Protein AF-A0A3D1R123-F1 (afdb_monomer_lite)

Structure (mmCIF, N/CA/C/O backbone):
data_AF-A0A3D1R123-F1
#
_entry.id   AF-A0A3D1R123-F1
#
loop_
_atom_site.group_PDB
_atom_site.id
_atom_site.type_symbol
_atom_site.label_atom_id
_atom_site.label_alt_id
_atom_site.label_comp_id
_atom_site.label_asym_id
_atom_site.label_entity_id
_atom_site.label_seq_id
_atom_site.pdbx_PDB_ins_code
_atom_site.Cartn_x
_atom_site.Cartn_y
_atom_site.Cartn_z
_atom_site.occupancy
_atom_site.B_iso_or_equiv
_atom_site.auth_seq_id
_atom_site.auth_comp_id
_atom_site.auth_asym_id
_atom_site.auth_atom_id
_atom_site.pdbx_PDB_model_num
ATOM 1 N N . PRO A 1 1 ? 84.350 12.385 15.566 1.00 42.66 1 PRO A N 1
ATOM 2 C CA . PRO A 1 1 ? 83.170 12.761 14.756 1.00 42.66 1 PRO A CA 1
ATOM 3 C C . PRO A 1 1 ? 82.469 11.516 14.187 1.00 42.66 1 PRO A C 1
ATOM 5 O O . PRO A 1 1 ? 82.792 11.065 13.096 1.00 42.66 1 PRO A O 1
ATOM 8 N N . ARG A 1 2 ? 81.557 10.936 14.969 1.00 38.34 2 ARG A N 1
ATOM 9 C CA . ARG A 1 2 ? 80.500 10.021 14.517 1.00 38.34 2 ARG A CA 1
ATOM 10 C C . ARG A 1 2 ? 79.409 10.115 15.578 1.00 38.34 2 ARG A C 1
ATOM 12 O O . ARG A 1 2 ? 79.579 9.637 16.691 1.00 38.34 2 ARG A O 1
ATOM 19 N N . SER A 1 3 ? 78.416 10.921 15.241 1.00 44.44 3 SER A N 1
ATOM 20 C CA . SER A 1 3 ? 77.273 11.335 16.041 1.00 44.44 3 SER A CA 1
ATOM 21 C C . SER A 1 3 ? 76.342 10.162 16.327 1.00 44.44 3 SER A C 1
ATOM 23 O O . SER A 1 3 ? 75.963 9.422 15.421 1.00 44.44 3 SER A O 1
ATOM 25 N N . GLU A 1 4 ? 75.987 10.035 17.598 1.00 42.31 4 GLU A N 1
ATOM 26 C CA . GLU A 1 4 ? 74.876 9.241 18.102 1.00 42.31 4 GLU A CA 1
ATOM 27 C C . GLU A 1 4 ? 73.530 9.939 17.829 1.00 42.31 4 GLU A C 1
ATOM 29 O O . GLU A 1 4 ? 73.465 11.163 17.893 1.00 42.31 4 GLU A O 1
ATOM 34 N N . ARG A 1 5 ? 72.487 9.111 17.644 1.00 38.53 5 ARG A N 1
ATOM 35 C CA . ARG A 1 5 ? 71.044 9.342 17.886 1.00 38.53 5 ARG A CA 1
ATOM 36 C C . ARG A 1 5 ? 70.324 10.398 17.031 1.00 38.53 5 ARG A C 1
ATOM 38 O O . ARG A 1 5 ? 70.643 11.575 17.052 1.00 38.53 5 ARG A O 1
ATOM 45 N N . GLU A 1 6 ? 69.275 9.962 16.337 1.00 42.34 6 GLU A N 1
ATOM 46 C CA . GLU A 1 6 ? 67.871 10.050 16.791 1.00 42.34 6 GLU A CA 1
ATOM 47 C C . GLU A 1 6 ? 66.974 9.568 15.633 1.00 42.34 6 GLU A C 1
ATOM 49 O O . GLU A 1 6 ? 66.808 10.257 14.627 1.00 42.34 6 GLU A O 1
ATOM 54 N N . GLU A 1 7 ? 66.427 8.352 15.745 1.00 41.03 7 GLU A N 1
ATOM 55 C CA . GLU A 1 7 ? 65.318 7.902 14.895 1.00 41.03 7 GLU A CA 1
ATOM 56 C C . GLU A 1 7 ? 64.070 8.698 15.293 1.00 41.03 7 GLU A C 1
ATOM 58 O O . GLU A 1 7 ? 63.521 8.526 16.380 1.00 41.03 7 GLU A O 1
ATOM 63 N N . GLN A 1 8 ? 63.657 9.618 14.424 1.00 40.44 8 GLN A N 1
ATOM 64 C CA . GLN A 1 8 ? 62.429 10.391 14.576 1.00 40.44 8 GLN A CA 1
ATOM 65 C C . GLN A 1 8 ? 61.239 9.533 14.128 1.00 40.44 8 GLN A C 1
ATOM 67 O O . GLN A 1 8 ? 61.074 9.259 12.938 1.00 40.44 8 GLN A O 1
ATOM 72 N N . GLU A 1 9 ? 60.402 9.110 15.077 1.00 45.59 9 GLU A N 1
ATOM 73 C CA . GLU A 1 9 ? 59.079 8.553 14.782 1.00 45.59 9 GLU A CA 1
ATOM 74 C C . GLU A 1 9 ? 58.175 9.632 14.151 1.00 45.59 9 GLU A C 1
ATOM 76 O O . GLU A 1 9 ? 58.200 10.793 14.577 1.00 45.59 9 GLU A O 1
ATOM 81 N N . PRO A 1 10 ? 57.353 9.291 13.142 1.00 45.66 10 PRO A N 1
ATOM 82 C CA . PRO A 1 10 ? 56.473 10.263 12.510 1.00 45.66 10 PRO A CA 1
ATOM 83 C C . PRO A 1 10 ? 55.325 10.669 13.456 1.00 45.66 10 PRO A C 1
ATOM 85 O O . PRO A 1 10 ? 54.756 9.818 14.145 1.00 45.66 10 PRO A O 1
ATOM 88 N N . PRO A 1 11 ? 54.918 11.952 13.474 1.00 40.94 11 PRO A N 1
ATOM 89 C CA . PRO A 1 11 ? 53.849 12.417 14.346 1.00 40.94 11 PRO A CA 1
ATOM 90 C C . PRO A 1 11 ? 52.488 11.841 13.926 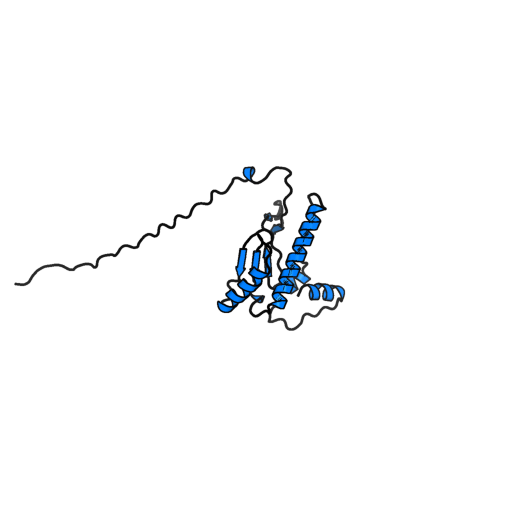1.00 40.94 11 PRO A C 1
ATOM 92 O O . PRO A 1 11 ? 52.020 12.040 12.803 1.00 40.94 11 PRO A O 1
ATOM 95 N N . GLN A 1 12 ? 51.823 11.166 14.867 1.00 43.00 12 GLN A N 1
ATOM 96 C CA . GLN A 1 12 ? 50.417 10.769 14.774 1.00 43.00 12 GLN A CA 1
ATOM 97 C C . GLN A 1 12 ? 49.529 12.021 14.711 1.00 43.00 12 GLN A C 1
ATOM 99 O O . GLN A 1 12 ? 49.276 12.672 15.726 1.00 43.00 12 GLN A O 1
ATOM 104 N N . GLN A 1 13 ? 49.035 12.368 13.520 1.00 44.34 13 GLN A N 1
ATOM 105 C CA . GLN A 1 13 ? 48.002 13.392 13.380 1.00 44.34 13 GLN A CA 1
ATOM 106 C C . GLN A 1 13 ? 46.630 12.833 13.768 1.00 44.34 13 GLN A C 1
ATOM 108 O O . GLN A 1 13 ? 46.161 11.806 13.277 1.00 44.34 13 GLN A O 1
ATOM 113 N N . GLN A 1 14 ? 46.033 13.548 14.713 1.00 40.38 14 GLN A N 1
ATOM 114 C CA . GLN A 1 14 ? 44.824 13.247 15.458 1.00 40.38 14 GLN A CA 1
ATOM 115 C C . GLN A 1 14 ? 43.617 13.037 14.534 1.00 40.38 14 GLN A C 1
ATOM 117 O O . GLN A 1 14 ? 43.235 13.919 13.766 1.00 40.38 14 GLN A O 1
ATOM 122 N N . ARG A 1 15 ? 42.968 11.871 14.663 1.00 35.75 15 ARG A N 1
ATOM 123 C CA . ARG A 1 15 ? 41.585 11.670 14.217 1.00 35.75 15 ARG A CA 1
ATOM 124 C C . ARG A 1 15 ? 40.706 12.666 14.967 1.00 35.75 15 ARG A C 1
ATOM 126 O O . ARG A 1 15 ? 40.517 12.526 16.171 1.00 35.75 15 ARG A O 1
ATOM 133 N N . GLY A 1 16 ? 40.163 13.645 14.252 1.00 35.41 16 GLY A N 1
ATOM 134 C CA . GLY A 1 16 ? 39.048 14.441 14.743 1.00 35.41 16 GLY A CA 1
ATOM 135 C C . GLY A 1 16 ? 37.872 13.513 15.036 1.00 35.41 16 GLY A C 1
ATOM 136 O O . GLY A 1 16 ? 37.272 12.952 14.122 1.00 35.41 16 GLY A O 1
ATOM 137 N N . GLU A 1 17 ? 37.585 13.310 16.317 1.00 36.41 17 GLU A N 1
ATOM 138 C CA . GLU A 1 17 ? 36.349 12.693 16.778 1.00 36.41 17 GLU A CA 1
ATOM 139 C C . GLU A 1 17 ? 35.202 13.668 16.502 1.00 36.41 17 GLU A C 1
ATOM 141 O O . GLU A 1 17 ? 34.906 14.554 17.306 1.00 36.41 17 GLU A O 1
ATOM 146 N N . ASP A 1 18 ? 34.561 13.519 15.344 1.00 41.00 18 ASP A N 1
ATOM 147 C CA . ASP A 1 18 ? 33.272 14.145 15.070 1.00 41.00 18 ASP A CA 1
ATOM 148 C C . ASP A 1 18 ? 32.226 13.488 15.982 1.00 41.00 18 ASP A C 1
ATOM 150 O O . ASP A 1 18 ? 31.640 12.444 15.680 1.00 41.00 18 ASP A O 1
ATOM 154 N N . LYS A 1 19 ? 32.069 14.054 17.185 1.00 40.53 19 LYS A N 1
ATOM 155 C CA . LYS A 1 19 ? 31.022 13.695 18.141 1.00 40.53 19 LYS A CA 1
ATOM 156 C C . LYS A 1 19 ? 29.678 14.142 17.576 1.00 40.53 19 LYS A C 1
ATOM 158 O O . LYS A 1 19 ? 29.104 15.138 18.012 1.00 40.53 19 LYS A O 1
ATOM 163 N N . GLY A 1 20 ? 29.159 13.356 16.636 1.00 37.56 20 GLY A N 1
ATOM 164 C CA . GLY A 1 20 ? 27.768 13.391 16.218 1.00 37.56 20 GLY A CA 1
ATOM 165 C C . GLY A 1 20 ? 26.881 13.139 17.432 1.00 37.56 20 GLY A C 1
ATOM 166 O O . GLY A 1 20 ? 26.672 11.999 17.847 1.00 37.56 20 GLY A O 1
ATOM 167 N N . GLN A 1 21 ? 26.384 14.221 18.026 1.00 40.03 21 GLN A N 1
ATOM 168 C CA . GLN A 1 21 ? 25.360 14.200 19.058 1.00 40.03 21 GLN A CA 1
ATOM 169 C C . GLN A 1 21 ? 24.098 13.579 18.452 1.00 40.03 21 GLN A C 1
ATOM 171 O O . GLN A 1 21 ? 23.263 14.262 17.862 1.00 40.03 21 GLN A O 1
ATOM 176 N N . GLN A 1 22 ? 23.954 12.259 18.575 1.00 43.12 22 GLN A N 1
ATOM 177 C CA . GLN A 1 22 ? 22.667 11.603 18.398 1.00 43.12 22 GLN A CA 1
ATOM 178 C C . GLN A 1 22 ? 21.765 12.094 19.527 1.00 43.12 22 GLN A C 1
ATOM 180 O O . GLN A 1 22 ? 21.786 11.567 20.638 1.00 43.12 22 GLN A O 1
ATOM 185 N N . ALA A 1 23 ? 20.990 13.140 19.246 1.00 47.41 23 ALA A N 1
ATOM 186 C CA . ALA A 1 23 ? 19.876 13.542 20.080 1.00 47.41 23 ALA A CA 1
ATOM 187 C C . ALA A 1 23 ? 18.952 12.326 20.231 1.00 47.41 23 ALA A C 1
ATOM 189 O O . ALA A 1 23 ? 18.213 11.965 19.312 1.00 47.41 23 ALA A O 1
ATOM 190 N N . GLN A 1 24 ? 19.034 11.657 21.382 1.00 48.41 24 GLN A N 1
ATOM 191 C CA . GLN A 1 24 ? 18.092 10.625 21.783 1.00 48.41 24 GLN A CA 1
ATOM 192 C C . GLN A 1 24 ? 16.703 11.264 21.778 1.00 48.41 24 GLN A C 1
ATOM 194 O O . GLN A 1 24 ? 16.346 12.016 22.685 1.00 48.41 24 GLN A O 1
ATOM 199 N N . LYS A 1 25 ? 15.919 10.996 20.728 1.00 55.53 25 LYS A N 1
ATOM 200 C CA . LYS A 1 25 ? 14.481 11.268 20.720 1.00 55.53 25 LYS A CA 1
ATOM 201 C C . LYS A 1 25 ? 13.912 10.573 21.954 1.00 55.53 25 LYS A C 1
ATOM 203 O O . LYS A 1 25 ? 13.836 9.347 21.976 1.00 55.53 25 LYS A O 1
ATOM 208 N N . LYS A 1 26 ? 13.555 11.344 22.987 1.00 57.47 26 LYS A N 1
ATOM 209 C CA . LYS A 1 26 ? 12.816 10.836 24.146 1.00 57.47 26 LYS A CA 1
ATOM 210 C C . LYS A 1 26 ? 11.571 10.134 23.611 1.00 57.47 26 LYS A C 1
ATOM 212 O O . LYS A 1 26 ? 10.690 10.777 23.046 1.00 57.47 26 LYS A O 1
ATOM 217 N N . THR A 1 27 ? 11.533 8.816 23.727 1.00 74.00 27 THR A N 1
ATOM 218 C CA . THR A 1 27 ? 10.355 8.023 23.390 1.00 74.00 27 THR A CA 1
ATOM 219 C C . THR A 1 27 ? 9.271 8.365 24.408 1.00 74.00 27 THR A C 1
ATOM 221 O O . THR A 1 27 ? 9.479 8.162 25.602 1.00 74.00 27 THR A O 1
ATOM 224 N N . ALA A 1 28 ? 8.155 8.939 23.955 1.00 84.50 28 ALA A N 1
ATOM 225 C CA . ALA A 1 28 ? 7.002 9.222 24.809 1.00 84.50 28 ALA A CA 1
ATOM 226 C C . ALA A 1 28 ? 6.457 7.920 25.416 1.00 84.50 28 ALA A C 1
ATOM 228 O O . ALA A 1 28 ? 6.518 6.865 24.775 1.00 84.50 28 ALA A O 1
ATOM 229 N N . ASN A 1 29 ? 5.931 7.981 26.641 1.00 92.44 29 ASN A N 1
ATOM 230 C CA . ASN A 1 29 ? 5.324 6.803 27.245 1.00 92.44 29 ASN A CA 1
ATOM 231 C C . ASN A 1 29 ? 3.956 6.523 26.611 1.00 92.44 29 ASN A C 1
ATOM 233 O O . ASN A 1 29 ? 3.251 7.439 26.193 1.00 92.44 29 ASN A O 1
ATOM 237 N N . ILE A 1 30 ? 3.548 5.254 26.563 1.00 90.06 30 ILE A N 1
ATOM 238 C CA . ILE A 1 30 ? 2.310 4.855 25.877 1.00 90.06 30 ILE A CA 1
ATOM 239 C C . ILE A 1 30 ? 1.050 5.466 26.506 1.00 90.06 30 ILE A C 1
ATOM 241 O O . ILE A 1 30 ? 0.118 5.811 25.783 1.00 90.06 30 ILE A O 1
ATOM 245 N N . GLN A 1 31 ? 1.047 5.666 27.826 1.00 91.31 31 GLN A N 1
ATOM 246 C CA . GLN A 1 31 ? -0.048 6.316 28.551 1.00 91.31 31 GLN A CA 1
ATOM 247 C C . GLN A 1 31 ? -0.273 7.777 28.137 1.00 91.31 31 GLN A C 1
ATOM 249 O O . GLN A 1 31 ? -1.374 8.292 28.307 1.00 91.31 31 GLN A O 1
ATOM 254 N N . ASP A 1 32 ? 0.747 8.425 27.569 1.00 91.06 32 ASP A N 1
ATOM 255 C CA . ASP A 1 32 ? 0.653 9.798 27.071 1.00 91.06 32 ASP A CA 1
ATOM 256 C C . ASP A 1 32 ? 0.115 9.834 25.627 1.00 91.06 32 ASP A C 1
ATOM 258 O O . ASP A 1 32 ? -0.323 10.878 25.147 1.00 91.06 32 ASP A O 1
ATOM 262 N N . LEU A 1 33 ? 0.146 8.693 24.926 1.00 90.12 33 LEU A N 1
ATOM 263 C CA . LEU A 1 33 ? -0.192 8.575 23.506 1.00 90.12 33 LEU A CA 1
ATOM 264 C C . LEU A 1 33 ? -1.584 7.986 23.254 1.00 90.12 33 LEU A C 1
ATOM 266 O O . LEU A 1 33 ? -2.192 8.312 22.234 1.00 90.12 33 LEU A O 1
ATOM 270 N N . LEU A 1 34 ? -2.080 7.108 24.133 1.00 93.25 34 LEU A N 1
ATOM 271 C CA . LEU A 1 34 ? -3.339 6.384 23.936 1.00 93.25 34 LEU A CA 1
ATOM 272 C C . LEU A 1 34 ? -4.207 6.362 25.193 1.00 93.25 34 LEU A C 1
ATOM 274 O O . LEU A 1 34 ? -3.716 6.256 26.315 1.00 93.25 34 LEU A O 1
ATOM 278 N N . LYS A 1 35 ? -5.526 6.382 24.979 1.00 95.12 35 LYS A N 1
ATOM 279 C CA . LYS A 1 35 ? -6.541 6.240 26.030 1.00 95.12 35 LYS A CA 1
ATOM 280 C C . LYS A 1 35 ? -7.366 4.971 25.834 1.00 95.12 35 LYS A C 1
ATOM 282 O O . LYS A 1 35 ? -7.593 4.526 24.711 1.00 95.12 35 LYS A O 1
ATOM 287 N N . VAL A 1 36 ? -7.854 4.400 26.934 1.00 94.44 36 VAL A N 1
ATOM 288 C CA . VAL A 1 36 ? -8.800 3.275 26.883 1.00 94.44 36 VAL A CA 1
ATOM 289 C C . VAL A 1 36 ? -10.071 3.721 26.154 1.00 94.44 36 VAL A C 1
ATOM 291 O O . VAL A 1 36 ? -10.597 4.796 26.431 1.00 94.44 36 VAL A O 1
ATOM 294 N N . GLY A 1 37 ? -10.539 2.902 25.210 1.00 92.44 37 GLY A N 1
ATOM 295 C CA . GLY A 1 37 ? -11.692 3.213 24.358 1.00 92.44 37 GLY A CA 1
ATOM 296 C C . GLY A 1 37 ? -11.376 4.092 23.143 1.00 92.44 37 GLY A C 1
ATOM 297 O O . GLY A 1 37 ? -12.273 4.357 22.352 1.00 92.44 37 GLY A O 1
ATOM 298 N N . GLN A 1 38 ? -10.125 4.531 22.959 1.00 94.38 38 GLN A N 1
ATOM 299 C CA . GLN A 1 38 ? -9.725 5.265 21.760 1.00 94.38 38 GLN A CA 1
ATOM 300 C C . GLN A 1 38 ? -9.744 4.350 20.532 1.00 94.38 38 GLN A C 1
ATOM 302 O O . GLN A 1 38 ? -9.053 3.330 20.487 1.00 94.38 38 GLN A O 1
ATOM 307 N N . GLU A 1 39 ? -10.491 4.751 19.508 1.00 94.12 39 GLU A N 1
ATOM 308 C CA . GLU A 1 39 ? -10.501 4.065 18.221 1.00 94.12 39 GLU A CA 1
ATOM 309 C C . GLU A 1 39 ? -9.254 4.428 17.406 1.00 94.12 39 GLU A C 1
ATOM 311 O O . GLU A 1 39 ? -8.895 5.600 17.260 1.00 94.12 39 GLU A O 1
ATOM 316 N N . ILE A 1 40 ? -8.585 3.411 16.863 1.00 94.12 40 ILE A N 1
ATOM 317 C CA . ILE A 1 40 ? -7.393 3.565 16.027 1.00 94.12 40 ILE A CA 1
ATOM 318 C C . ILE A 1 40 ? -7.488 2.658 14.802 1.00 94.12 40 ILE A C 1
ATOM 320 O O . ILE A 1 40 ? -7.909 1.505 14.895 1.00 94.12 40 ILE A O 1
ATOM 324 N N . ILE A 1 41 ? -7.061 3.169 13.644 1.00 95.75 41 ILE A N 1
ATOM 325 C CA . ILE A 1 41 ? -6.849 2.326 12.466 1.00 95.75 41 ILE A CA 1
ATOM 326 C C . ILE A 1 41 ? -5.565 1.538 12.686 1.00 95.75 41 ILE A C 1
ATOM 328 O O . ILE A 1 41 ? -4.520 2.107 13.011 1.00 95.75 41 ILE A O 1
ATOM 332 N N . VAL A 1 42 ? -5.645 0.231 12.469 1.00 96.75 42 VAL A N 1
ATOM 333 C CA . VAL A 1 42 ? -4.492 -0.655 12.539 1.00 96.75 42 VAL A CA 1
ATOM 334 C C . VAL A 1 42 ? -4.470 -1.617 11.358 1.00 96.75 42 VAL A C 1
ATOM 336 O O . VAL A 1 42 ? -5.511 -1.996 10.826 1.00 96.75 42 VAL A O 1
ATOM 339 N N . GLN A 1 43 ? -3.270 -2.032 10.968 1.00 97.31 43 GLN A N 1
ATOM 340 C CA . GLN A 1 43 ? -3.028 -3.086 9.990 1.00 97.31 43 GLN A CA 1
ATOM 341 C C . GLN A 1 43 ? -2.437 -4.306 10.694 1.00 97.31 43 GLN A C 1
ATOM 343 O O . GLN A 1 43 ? -1.548 -4.168 11.538 1.00 97.31 43 GLN A O 1
ATOM 348 N N . VAL A 1 44 ? -2.906 -5.501 10.334 1.00 96.12 44 VAL A N 1
ATOM 349 C CA . VAL A 1 44 ? -2.307 -6.761 10.789 1.00 96.12 44 VAL A CA 1
ATOM 350 C C . VAL A 1 44 ? -0.928 -6.905 10.149 1.00 96.12 44 VAL A C 1
ATOM 352 O O . VAL A 1 44 ? -0.799 -6.983 8.934 1.00 96.12 44 VAL A O 1
ATOM 355 N N . ALA A 1 45 ? 0.110 -6.908 10.982 1.00 94.06 45 ALA A N 1
ATOM 356 C CA . ALA A 1 45 ? 1.501 -7.070 10.570 1.00 94.06 45 ALA A CA 1
ATOM 357 C C . ALA A 1 45 ? 1.980 -8.522 10.704 1.00 94.06 45 ALA A C 1
ATOM 359 O O . ALA A 1 45 ? 2.888 -8.939 9.988 1.00 94.06 45 ALA A O 1
ATOM 360 N N . LYS A 1 46 ? 1.415 -9.277 11.656 1.00 93.19 46 LYS A N 1
ATOM 361 C CA . LYS A 1 46 ? 1.625 -10.723 11.790 1.00 93.19 46 LYS A CA 1
ATOM 362 C C . LYS A 1 46 ? 0.346 -11.401 12.250 1.00 93.19 46 LYS A C 1
ATOM 364 O O . LYS A 1 46 ? -0.304 -10.902 13.172 1.00 93.19 46 LYS A O 1
ATOM 369 N N . ASP A 1 47 ? 0.082 -12.561 11.667 1.00 92.25 47 ASP A N 1
ATOM 370 C CA . ASP A 1 47 ? -0.984 -13.465 12.086 1.00 92.25 47 ASP A CA 1
ATOM 371 C C . ASP A 1 47 ? -0.824 -13.900 13.552 1.00 92.25 47 ASP A C 1
ATOM 373 O O . ASP A 1 47 ? 0.284 -13.836 14.108 1.00 92.25 47 ASP A O 1
ATOM 377 N N . PRO A 1 48 ? -1.923 -14.308 14.213 1.00 92.69 48 PRO A N 1
ATOM 378 C CA . PRO A 1 48 ? -1.863 -14.848 15.564 1.00 92.69 48 PRO A CA 1
ATOM 379 C C . PRO A 1 48 ? -0.990 -16.108 15.615 1.00 92.69 48 PRO A C 1
ATOM 381 O O . PRO A 1 48 ? -0.971 -16.918 14.691 1.00 92.69 48 PRO A O 1
ATOM 384 N N . ILE A 1 49 ? -0.267 -16.280 16.723 1.00 89.94 49 ILE A N 1
ATOM 385 C CA . ILE A 1 49 ? 0.620 -17.430 16.939 1.00 89.94 49 ILE A CA 1
ATOM 386 C C . ILE A 1 49 ? 0.255 -18.081 18.272 1.00 89.94 49 ILE A C 1
ATOM 388 O O . ILE A 1 49 ? 0.494 -17.510 19.341 1.00 89.94 49 ILE A O 1
ATOM 392 N N . GLY A 1 50 ? -0.298 -19.295 18.211 1.00 90.75 50 GLY A N 1
ATOM 393 C CA . GLY A 1 50 ? -0.775 -20.021 19.387 1.00 90.75 50 GLY A CA 1
ATOM 394 C C . GLY A 1 50 ? -1.863 -19.231 20.114 1.00 90.75 50 GLY A C 1
ATOM 395 O O . GLY A 1 50 ? -2.893 -18.908 19.534 1.00 90.75 50 GLY A O 1
ATOM 396 N N . THR A 1 51 ? -1.619 -18.885 21.378 1.00 90.19 51 THR A N 1
ATOM 397 C CA . THR A 1 51 ? -2.536 -18.073 22.197 1.00 90.19 51 THR A CA 1
ATOM 398 C C . THR A 1 51 ? -2.306 -16.564 22.072 1.00 90.19 51 THR A C 1
ATOM 400 O O . THR A 1 51 ? -3.063 -15.778 22.640 1.00 90.19 51 THR A O 1
ATOM 403 N N . LYS A 1 52 ? -1.266 -16.124 21.348 1.00 91.88 52 LYS A N 1
ATOM 404 C CA . LYS A 1 52 ? -0.993 -14.699 21.132 1.00 91.88 52 LYS A CA 1
ATOM 405 C C . LYS A 1 52 ? -1.825 -14.196 19.958 1.00 91.88 52 LYS A C 1
ATOM 407 O O . LYS A 1 52 ? -1.718 -14.729 18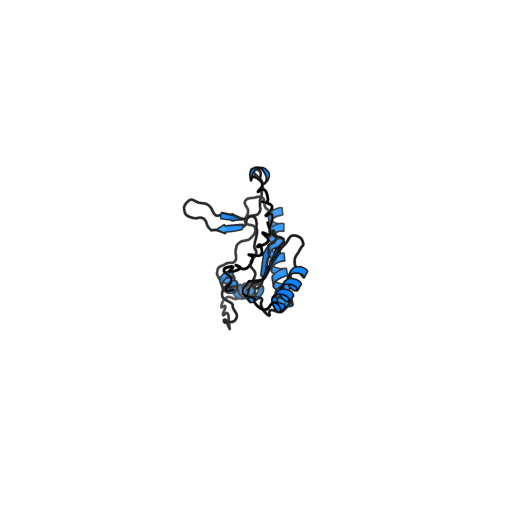.855 1.00 91.88 52 LYS A O 1
ATOM 412 N N . GLY A 1 53 ? -2.606 -13.144 20.200 1.00 93.19 53 GLY A N 1
ATOM 413 C CA . GLY A 1 53 ? -3.353 -12.446 19.156 1.00 93.19 53 GLY A CA 1
ATOM 414 C C . GLY A 1 53 ? -2.452 -11.868 18.060 1.00 93.19 53 GLY A C 1
ATOM 415 O O . GLY A 1 53 ? -1.223 -11.831 18.184 1.00 93.19 53 GLY A O 1
ATOM 416 N N . ALA A 1 54 ? -3.081 -11.404 16.981 1.00 94.44 54 ALA A N 1
ATOM 417 C CA . ALA A 1 54 ? -2.385 -10.798 15.855 1.00 94.44 54 ALA A CA 1
ATOM 418 C C . ALA A 1 54 ? -1.563 -9.576 16.292 1.00 94.44 54 ALA A C 1
ATOM 420 O O . ALA A 1 54 ? -1.984 -8.778 17.133 1.00 94.44 54 ALA A O 1
ATOM 421 N N . ARG A 1 55 ? -0.386 -9.399 15.686 1.00 95.75 55 ARG A N 1
ATOM 422 C CA . ARG A 1 55 ? 0.396 -8.174 15.865 1.00 95.75 55 ARG A CA 1
ATOM 423 C C . ARG A 1 55 ? -0.110 -7.127 14.896 1.00 95.75 55 ARG A C 1
ATOM 425 O O . ARG A 1 55 ? -0.194 -7.401 13.702 1.00 95.75 55 ARG A O 1
ATOM 432 N N . VAL A 1 56 ? -0.339 -5.919 15.393 1.00 96.31 56 VAL A N 1
ATOM 433 C CA . VAL A 1 56 ? -0.837 -4.812 14.578 1.00 96.31 56 VAL A CA 1
ATOM 434 C C . VAL A 1 56 ? 0.110 -3.611 14.576 1.00 96.31 56 VAL A C 1
ATOM 436 O O . VAL A 1 56 ? 0.972 -3.487 15.446 1.00 96.31 56 VAL A O 1
ATOM 439 N N . THR A 1 57 ? -0.041 -2.737 13.582 1.00 96.44 57 THR A N 1
ATOM 440 C CA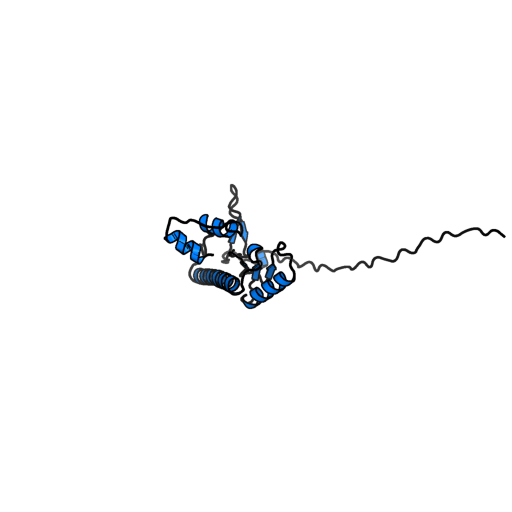 . THR A 1 57 ? 0.690 -1.469 13.433 1.00 96.44 57 THR A CA 1
ATOM 441 C C . THR A 1 57 ? -0.268 -0.347 13.037 1.00 96.44 57 THR A C 1
ATOM 443 O O . THR A 1 57 ? -1.205 -0.584 12.280 1.00 96.44 57 THR A O 1
ATOM 446 N N . SER A 1 58 ? -0.028 0.875 13.517 1.00 94.94 58 SER A N 1
ATOM 447 C CA . SER A 1 58 ? -0.701 2.091 13.029 1.00 94.94 58 SER A CA 1
ATOM 448 C C . SER A 1 58 ? -0.008 2.709 11.807 1.00 94.94 58 SER A C 1
ATOM 450 O O . SER A 1 58 ? -0.549 3.625 11.197 1.00 94.94 58 SER A O 1
ATOM 452 N N . HIS A 1 59 ? 1.178 2.208 11.434 1.00 95.56 59 HIS A N 1
ATOM 453 C CA . HIS A 1 59 ? 1.854 2.572 10.190 1.00 95.56 59 HIS A CA 1
ATOM 454 C C . HIS A 1 59 ? 1.284 1.724 9.053 1.00 95.56 59 HIS A C 1
ATOM 456 O O . HIS A 1 59 ? 1.716 0.588 8.853 1.00 95.56 59 HIS A O 1
ATOM 462 N N . ILE A 1 60 ? 0.286 2.264 8.361 1.00 97.00 60 ILE A N 1
ATOM 463 C CA . ILE A 1 60 ? -0.453 1.559 7.316 1.00 97.00 60 ILE A CA 1
ATOM 464 C C . ILE A 1 60 ? 0.357 1.546 6.019 1.00 97.00 60 ILE A C 1
ATOM 466 O O . ILE A 1 60 ? 1.008 2.529 5.664 1.00 97.00 60 ILE A O 1
ATOM 470 N N . SER A 1 61 ? 0.289 0.423 5.312 1.00 96.50 61 SER A N 1
ATOM 471 C CA . SER A 1 61 ? 0.928 0.192 4.022 1.00 96.50 61 SER A CA 1
ATOM 472 C C . SER A 1 61 ? -0.041 -0.495 3.060 1.00 96.50 61 SER A C 1
ATOM 474 O O . SER A 1 61 ? -0.655 -1.508 3.402 1.00 96.50 61 SER A O 1
ATOM 476 N N . LEU A 1 62 ? -0.176 0.058 1.855 1.00 95.31 62 LEU A N 1
ATOM 477 C CA . LEU A 1 62 ? -1.019 -0.468 0.781 1.00 95.31 62 LEU A CA 1
ATOM 478 C C . LEU A 1 62 ? -0.124 -0.841 -0.412 1.00 95.31 62 LEU A C 1
ATOM 480 O O . LEU A 1 62 ? 0.360 0.051 -1.115 1.00 95.31 62 LEU A O 1
ATOM 484 N N . PRO A 1 63 ? 0.174 -2.136 -0.612 1.00 92.88 63 PRO A N 1
ATOM 485 C CA . PRO A 1 63 ? 1.093 -2.578 -1.652 1.00 92.88 63 PRO A CA 1
ATOM 486 C C . PRO A 1 63 ? 0.402 -2.680 -3.016 1.00 92.88 63 PRO A C 1
ATOM 488 O O . PRO A 1 63 ? -0.455 -3.538 -3.220 1.00 92.88 63 PRO A O 1
ATOM 491 N N . GLY A 1 64 ? 0.834 -1.849 -3.960 1.00 91.31 64 GLY A N 1
ATOM 492 C CA . GLY A 1 64 ? 0.515 -1.953 -5.380 1.00 91.31 64 GLY A CA 1
ATOM 493 C C . GLY A 1 64 ? 1.581 -2.724 -6.158 1.00 91.31 64 GLY A C 1
ATOM 494 O O . GLY A 1 64 ? 2.493 -3.360 -5.599 1.00 91.31 64 GLY A O 1
ATOM 495 N N . ARG A 1 65 ? 1.473 -2.679 -7.487 1.00 89.25 65 ARG A N 1
ATOM 496 C CA . ARG A 1 65 ? 2.373 -3.427 -8.371 1.00 89.25 65 ARG A CA 1
ATOM 497 C C . ARG A 1 65 ? 3.748 -2.766 -8.472 1.00 89.25 65 ARG A C 1
ATOM 499 O O . ARG A 1 65 ? 4.750 -3.475 -8.404 1.00 89.25 65 ARG A O 1
ATOM 506 N N . HIS A 1 66 ? 3.818 -1.444 -8.579 1.00 92.50 66 HIS A N 1
ATOM 507 C CA . HIS A 1 66 ? 5.057 -0.665 -8.710 1.00 92.50 66 HIS A CA 1
ATOM 508 C C . HIS A 1 66 ? 5.366 0.130 -7.439 1.00 92.50 66 HIS A C 1
ATOM 510 O O . HIS A 1 66 ? 6.533 0.324 -7.089 1.00 92.50 66 HIS A O 1
ATOM 516 N N . LEU A 1 67 ? 4.326 0.554 -6.727 1.00 95.31 67 LEU A N 1
ATOM 517 C CA . LEU A 1 67 ? 4.417 1.393 -5.539 1.00 95.31 67 LEU A CA 1
ATOM 518 C C . LEU A 1 67 ? 3.868 0.682 -4.300 1.00 95.31 67 LEU A C 1
ATOM 520 O O . LEU A 1 67 ? 3.040 -0.216 -4.382 1.00 95.31 67 LEU A O 1
ATOM 524 N N . VAL A 1 68 ? 4.312 1.106 -3.122 1.00 96.38 68 VAL A N 1
ATOM 525 C CA . VAL A 1 68 ? 3.634 0.841 -1.848 1.00 96.38 68 VAL A CA 1
ATOM 526 C C . VAL A 1 68 ? 3.246 2.186 -1.267 1.00 96.38 68 VAL A C 1
ATOM 528 O O . VAL A 1 68 ? 4.126 3.007 -1.019 1.00 96.38 68 VAL A O 1
ATOM 531 N N . PHE A 1 69 ? 1.957 2.427 -1.061 1.00 97.50 69 PHE A N 1
ATOM 532 C CA . PHE A 1 69 ? 1.474 3.677 -0.486 1.00 97.50 69 PHE A CA 1
ATOM 533 C C . PHE A 1 69 ? 1.483 3.608 1.042 1.00 97.50 69 PHE A C 1
ATOM 535 O O . PHE A 1 69 ? 1.033 2.625 1.629 1.00 97.50 69 PHE A O 1
ATOM 542 N N . MET A 1 70 ? 1.998 4.656 1.680 1.00 97.75 70 MET A N 1
ATOM 543 C CA . MET A 1 70 ? 2.162 4.781 3.127 1.00 97.75 70 MET A CA 1
ATOM 544 C C . MET A 1 70 ? 1.355 5.995 3.619 1.00 97.75 70 MET A C 1
ATOM 546 O O . MET A 1 70 ? 1.918 7.072 3.823 1.00 97.75 70 MET A O 1
ATOM 550 N N . PRO A 1 71 ? 0.028 5.875 3.794 1.00 97.00 71 PRO A N 1
ATOM 551 C CA . PRO A 1 71 ? -0.828 7.025 4.092 1.00 97.00 71 PRO A CA 1
ATOM 552 C C . PRO A 1 71 ? -0.597 7.654 5.471 1.00 97.00 71 PRO A C 1
ATOM 554 O O . PRO A 1 71 ? -1.028 8.775 5.712 1.00 97.00 71 PRO A O 1
ATOM 557 N N . THR A 1 72 ? 0.057 6.944 6.389 1.00 95.69 72 THR A N 1
ATOM 558 C CA . THR A 1 72 ? 0.308 7.407 7.764 1.00 95.69 72 THR A CA 1
ATOM 559 C C . THR A 1 72 ? 1.780 7.739 8.019 1.00 95.69 72 THR A C 1
ATOM 561 O O . THR A 1 72 ? 2.177 7.897 9.173 1.00 95.69 72 THR A O 1
ATOM 564 N N . VAL A 1 73 ? 2.616 7.763 6.975 1.00 95.06 73 VAL A N 1
ATOM 565 C CA . VAL A 1 73 ? 4.058 8.019 7.083 1.00 95.06 73 VAL A CA 1
ATOM 566 C C . VAL A 1 73 ? 4.491 8.963 5.976 1.00 95.06 73 VAL A C 1
ATOM 568 O O . VAL A 1 73 ? 4.434 8.606 4.805 1.00 95.06 73 VAL A O 1
ATOM 571 N N . ASP A 1 74 ? 5.003 10.132 6.344 1.00 95.31 74 ASP A N 1
ATOM 572 C CA . ASP A 1 74 ? 5.594 11.082 5.403 1.00 95.31 74 ASP A CA 1
ATOM 573 C C . ASP A 1 74 ? 7.017 10.636 5.025 1.00 95.31 74 ASP A C 1
ATOM 575 O O . ASP A 1 74 ? 8.008 10.991 5.670 1.00 95.31 74 ASP A O 1
ATOM 579 N N . HIS A 1 75 ? 7.116 9.752 4.030 1.00 94.06 75 HIS A N 1
ATOM 580 C CA . HIS A 1 75 ? 8.397 9.246 3.548 1.00 94.06 75 HIS A CA 1
ATOM 581 C C . HIS A 1 75 ? 8.325 8.740 2.106 1.00 94.06 75 HIS A C 1
ATOM 583 O O . HIS A 1 75 ? 7.482 7.911 1.773 1.00 94.06 75 HIS A O 1
ATOM 589 N N . VAL A 1 76 ? 9.279 9.159 1.270 1.00 96.06 76 VAL A N 1
ATOM 590 C CA . VAL A 1 76 ? 9.499 8.567 -0.058 1.00 96.06 76 VAL A CA 1
ATOM 591 C C . VAL A 1 76 ? 10.766 7.717 -0.052 1.00 96.06 76 VAL A C 1
ATOM 593 O O . VAL A 1 76 ? 11.881 8.239 0.075 1.00 96.06 76 VAL A O 1
ATOM 596 N N . GLY A 1 77 ? 10.589 6.409 -0.225 1.00 96.12 77 GLY A N 1
ATOM 597 C CA . GLY A 1 77 ? 11.652 5.412 -0.320 1.00 96.12 77 GLY A CA 1
ATOM 598 C C . GLY A 1 77 ? 11.768 4.837 -1.731 1.00 96.12 77 GLY A C 1
ATOM 599 O O . GLY A 1 77 ? 10.775 4.681 -2.432 1.00 96.12 77 GLY A O 1
ATOM 600 N N . ILE A 1 78 ? 12.980 4.482 -2.155 1.00 97.38 78 ILE A N 1
ATOM 601 C CA . ILE A 1 78 ? 13.223 3.807 -3.441 1.00 97.38 78 ILE A CA 1
ATOM 602 C C . ILE A 1 78 ? 14.007 2.533 -3.178 1.00 97.38 78 ILE A C 1
ATOM 604 O O . ILE A 1 78 ? 15.023 2.577 -2.476 1.00 97.38 78 ILE A O 1
ATOM 608 N N . SER A 1 79 ? 13.543 1.417 -3.752 1.00 96.25 79 SER A N 1
ATOM 609 C CA . SER A 1 79 ? 14.174 0.103 -3.629 1.00 96.25 79 SER A CA 1
ATOM 610 C C . SER A 1 79 ? 15.684 0.190 -3.819 1.00 96.25 79 SER A C 1
ATOM 612 O O . SER A 1 79 ? 16.181 0.798 -4.766 1.00 96.25 79 SER A O 1
ATOM 614 N N . ARG A 1 80 ? 16.430 -0.448 -2.916 1.00 95.44 80 ARG A N 1
ATOM 615 C CA . ARG A 1 80 ? 17.898 -0.508 -2.971 1.00 95.44 80 ARG A CA 1
ATOM 616 C C . ARG A 1 80 ? 18.421 -1.305 -4.169 1.00 95.44 80 ARG A C 1
ATOM 618 O O . ARG A 1 80 ? 19.583 -1.162 -4.503 1.00 95.44 80 ARG A O 1
ATOM 625 N N . ARG A 1 81 ? 17.572 -2.126 -4.799 1.00 94.38 81 ARG A N 1
ATOM 626 C CA . ARG A 1 81 ? 17.922 -2.893 -6.006 1.00 94.38 81 ARG A CA 1
ATOM 627 C C . ARG A 1 81 ? 17.905 -2.047 -7.286 1.00 94.38 81 ARG A C 1
ATOM 629 O O . ARG A 1 81 ? 18.365 -2.525 -8.306 1.00 94.38 81 ARG A O 1
ATOM 636 N N . ILE A 1 82 ? 17.352 -0.831 -7.244 1.00 94.00 82 ILE A N 1
ATOM 637 C CA . ILE A 1 82 ? 17.440 0.121 -8.359 1.00 94.00 82 ILE A CA 1
ATOM 638 C C . ILE A 1 82 ? 18.751 0.883 -8.180 1.00 94.00 82 ILE A C 1
ATOM 640 O O . ILE A 1 82 ? 18.827 1.777 -7.332 1.00 94.00 82 ILE A O 1
ATOM 644 N N . GLU A 1 83 ? 19.776 0.494 -8.934 1.00 94.12 83 GLU A N 1
ATOM 645 C CA . GLU A 1 83 ? 21.149 0.999 -8.778 1.00 94.12 83 GLU A CA 1
ATOM 646 C C . GLU A 1 83 ? 21.391 2.305 -9.541 1.00 94.12 83 GLU A C 1
ATOM 648 O O . GLU A 1 83 ? 22.151 3.165 -9.096 1.00 94.12 83 GLU A O 1
ATOM 653 N N . ARG A 1 84 ? 20.722 2.489 -10.686 1.00 96.25 84 ARG A N 1
ATOM 654 C CA . ARG A 1 84 ? 20.938 3.654 -11.550 1.00 96.25 84 ARG A CA 1
ATOM 655 C C . ARG A 1 84 ? 20.405 4.925 -10.899 1.00 96.25 84 ARG A C 1
ATOM 657 O O . ARG A 1 84 ? 19.199 5.155 -10.844 1.00 96.25 84 ARG A O 1
ATOM 664 N N . GLU A 1 85 ? 21.307 5.807 -10.487 1.00 95.94 85 GLU A N 1
ATOM 665 C CA . GLU A 1 85 ? 20.947 7.040 -9.778 1.00 95.94 85 GLU A CA 1
ATOM 666 C C . GLU A 1 85 ? 20.039 7.980 -10.594 1.00 95.94 85 GLU A C 1
ATOM 668 O O . GLU A 1 85 ? 19.151 8.627 -10.040 1.00 95.94 85 GLU A O 1
ATOM 673 N N . SER A 1 86 ? 20.197 8.023 -11.922 1.00 96.69 86 SER A N 1
ATOM 674 C CA . SER A 1 86 ? 19.304 8.796 -12.799 1.00 96.69 86 SER A CA 1
ATOM 675 C C . SER A 1 86 ? 17.849 8.333 -12.709 1.00 96.69 86 SER A C 1
ATOM 677 O O . SER A 1 86 ? 16.939 9.157 -12.677 1.00 96.69 86 SER A O 1
ATOM 679 N N . GLU A 1 87 ? 17.631 7.026 -12.599 1.00 95.88 87 GLU A N 1
ATOM 680 C CA . GLU A 1 87 ? 16.299 6.444 -12.464 1.00 95.88 87 GLU A CA 1
ATOM 681 C C . GLU A 1 87 ? 15.720 6.657 -11.078 1.00 95.88 87 GLU A C 1
ATOM 683 O O . GLU A 1 87 ? 14.544 6.978 -10.939 1.00 95.88 87 GLU A O 1
ATOM 688 N N . ARG A 1 88 ? 16.557 6.552 -10.043 1.00 97.31 88 ARG A N 1
ATOM 689 C CA . ARG A 1 88 ? 16.146 6.862 -8.672 1.00 97.31 88 ARG A CA 1
ATOM 690 C C . ARG A 1 88 ? 15.638 8.300 -8.574 1.00 97.31 88 ARG A C 1
ATOM 692 O O . ARG A 1 88 ? 14.575 8.525 -8.002 1.00 97.31 88 ARG A O 1
ATOM 699 N N . ARG A 1 89 ? 16.348 9.263 -9.170 1.00 96.56 89 ARG A N 1
ATOM 700 C CA . ARG A 1 89 ? 15.891 10.661 -9.227 1.00 96.56 89 ARG A CA 1
ATOM 701 C C . ARG A 1 89 ? 14.577 10.807 -9.994 1.00 96.56 89 ARG A C 1
ATOM 703 O O . ARG A 1 89 ? 13.631 11.347 -9.430 1.00 96.56 89 ARG A O 1
ATOM 710 N N . ARG A 1 90 ? 14.478 10.234 -11.200 1.00 96.50 90 ARG A N 1
ATOM 711 C CA . ARG A 1 90 ? 13.247 10.258 -12.013 1.00 96.50 90 ARG A CA 1
ATOM 712 C C . ARG A 1 90 ? 12.036 9.724 -11.242 1.00 96.50 90 ARG A C 1
ATOM 714 O O . ARG A 1 90 ? 11.001 10.378 -11.174 1.00 96.50 90 ARG A O 1
ATOM 721 N N . LEU A 1 91 ? 12.169 8.544 -10.634 1.00 96.69 91 LEU A N 1
ATOM 722 C CA . LEU A 1 91 ? 11.097 7.899 -9.873 1.00 96.69 91 LEU A CA 1
ATOM 723 C C . LEU A 1 91 ? 10.718 8.708 -8.627 1.00 96.69 91 LEU A C 1
ATOM 725 O O . LEU A 1 91 ? 9.532 8.826 -8.321 1.00 96.69 91 LEU A O 1
ATOM 729 N N . ARG A 1 92 ? 11.703 9.293 -7.930 1.00 96.06 92 ARG A N 1
ATOM 730 C CA . ARG A 1 92 ? 11.454 10.181 -6.785 1.00 96.06 92 ARG A CA 1
ATOM 731 C C . ARG A 1 92 ? 10.619 11.387 -7.195 1.00 96.06 92 ARG A C 1
ATOM 733 O O . ARG A 1 92 ? 9.596 11.631 -6.571 1.00 96.06 92 ARG A O 1
ATOM 740 N N . GLU A 1 93 ? 11.028 12.093 -8.246 1.00 95.75 93 GLU A N 1
ATOM 741 C CA . GLU A 1 93 ? 10.349 13.299 -8.736 1.00 95.75 93 GLU A CA 1
ATOM 742 C C . GLU A 1 93 ? 8.893 13.020 -9.124 1.00 95.75 93 GLU A C 1
ATOM 744 O O . GLU A 1 93 ? 7.991 13.768 -8.744 1.00 95.75 93 GLU A O 1
ATOM 749 N N . ILE A 1 94 ? 8.648 11.909 -9.828 1.00 94.94 94 ILE A N 1
ATOM 750 C CA . ILE A 1 94 ? 7.293 11.485 -10.202 1.00 94.94 94 ILE A CA 1
ATOM 751 C C . ILE A 1 94 ? 6.448 11.238 -8.949 1.00 94.94 94 ILE A C 1
ATOM 753 O O . ILE A 1 94 ? 5.338 11.752 -8.836 1.00 94.94 94 ILE A O 1
ATOM 757 N N . VAL A 1 95 ? 6.966 10.467 -7.993 1.00 94.62 95 VAL A N 1
ATOM 758 C CA . VAL A 1 95 ? 6.223 10.072 -6.791 1.00 94.62 95 VAL A CA 1
ATOM 759 C C . VAL A 1 95 ? 5.988 11.247 -5.841 1.00 94.62 95 VAL A C 1
ATOM 761 O O . VAL A 1 95 ? 4.897 11.365 -5.285 1.00 94.62 95 VAL A O 1
ATOM 764 N N . ASP A 1 96 ? 6.962 12.146 -5.687 1.00 94.62 96 ASP A N 1
ATOM 765 C CA . ASP A 1 96 ? 6.811 13.359 -4.879 1.00 94.62 96 ASP A CA 1
ATOM 766 C C . ASP A 1 96 ? 5.729 14.289 -5.445 1.00 94.62 96 ASP A C 1
ATOM 768 O O . ASP A 1 96 ? 4.987 14.893 -4.675 1.00 94.62 96 ASP A O 1
ATOM 772 N N . ARG A 1 97 ? 5.563 14.350 -6.775 1.00 94.38 97 ARG A N 1
ATOM 773 C CA . ARG A 1 97 ? 4.469 15.105 -7.410 1.00 94.38 97 ARG A CA 1
ATOM 774 C C . ARG A 1 97 ? 3.089 14.502 -7.136 1.00 94.38 97 ARG A C 1
ATOM 776 O O . ARG A 1 97 ? 2.099 15.227 -7.111 1.00 94.38 97 ARG A O 1
ATOM 783 N N . LEU A 1 98 ? 3.011 13.182 -6.986 1.00 92.62 98 LEU A N 1
ATOM 784 C CA . LEU A 1 98 ? 1.746 12.457 -6.851 1.00 92.62 98 LEU A CA 1
ATOM 785 C C . LEU A 1 98 ? 1.275 12.318 -5.404 1.00 92.62 98 LEU A C 1
ATOM 787 O O . LEU A 1 98 ? 0.097 12.035 -5.182 1.00 92.62 98 LEU A O 1
ATOM 791 N N . ARG A 1 99 ? 2.170 12.464 -4.419 1.00 92.75 99 ARG A N 1
ATOM 792 C CA . ARG A 1 99 ? 1.831 12.164 -3.027 1.00 92.75 99 ARG A CA 1
ATOM 793 C C . ARG A 1 99 ? 1.004 13.268 -2.364 1.00 92.75 99 ARG A C 1
ATOM 795 O O . ARG A 1 99 ? 1.403 14.432 -2.386 1.00 92.75 99 ARG A O 1
ATOM 802 N N . PRO A 1 100 ? -0.111 12.917 -1.701 1.00 94.56 100 PRO A N 1
ATOM 803 C CA . PRO A 1 100 ? -0.788 13.837 -0.801 1.00 94.56 100 PRO A CA 1
ATOM 804 C C . PRO A 1 100 ? 0.121 14.282 0.365 1.00 94.56 100 PRO A C 1
ATOM 806 O O . PRO A 1 100 ? 0.989 13.512 0.797 1.00 94.56 100 PRO A O 1
ATOM 809 N N . PRO A 1 101 ? -0.087 15.483 0.934 1.00 94.00 101 PRO A N 1
ATOM 810 C CA . PRO A 1 101 ? 0.668 15.953 2.097 1.00 94.00 101 PRO A CA 1
ATOM 811 C C . PRO A 1 101 ? 0.577 14.990 3.290 1.00 94.00 101 PRO A C 1
ATOM 813 O O . PRO A 1 101 ? -0.490 14.447 3.569 1.00 94.00 101 PRO A O 1
ATOM 816 N N . GLY A 1 102 ? 1.687 14.786 4.007 1.00 94.44 102 GLY A N 1
ATOM 817 C CA . GLY A 1 102 ? 1.745 13.897 5.177 1.00 94.44 102 GLY A CA 1
ATOM 818 C C . GLY A 1 102 ? 1.725 12.398 4.853 1.00 94.44 102 GLY A C 1
ATOM 819 O O . GLY A 1 102 ? 1.690 11.576 5.768 1.00 94.44 102 GLY A O 1
ATOM 820 N N . THR A 1 103 ? 1.763 12.035 3.568 1.00 96.94 103 THR A N 1
ATOM 821 C CA . THR A 1 103 ? 1.781 10.645 3.098 1.00 96.94 103 THR A CA 1
ATOM 822 C C . THR A 1 103 ? 3.087 10.315 2.385 1.00 96.94 103 THR A C 1
ATOM 824 O O . THR A 1 103 ? 3.880 11.197 2.031 1.00 96.94 103 THR A O 1
ATOM 827 N N . GLY A 1 104 ? 3.313 9.026 2.163 1.00 96.75 104 GLY A N 1
ATOM 828 C CA . GLY A 1 104 ? 4.548 8.512 1.605 1.00 96.75 104 GLY A CA 1
ATOM 829 C C . GLY A 1 104 ? 4.331 7.397 0.601 1.00 96.75 104 GLY A C 1
ATOM 830 O O . GLY A 1 104 ? 3.242 6.846 0.461 1.00 96.75 104 GLY A O 1
ATOM 831 N N . PHE A 1 105 ? 5.412 7.037 -0.076 1.00 97.81 105 PHE A N 1
ATOM 832 C CA . PHE A 1 105 ? 5.446 5.947 -1.038 1.00 97.81 105 PHE A CA 1
ATOM 833 C C . PHE A 1 105 ? 6.784 5.217 -0.974 1.00 97.81 105 PHE A C 1
ATOM 835 O O . PHE A 1 105 ? 7.830 5.815 -0.728 1.00 97.81 105 PHE A O 1
ATOM 842 N N . ILE A 1 106 ? 6.769 3.921 -1.261 1.00 97.44 106 ILE A N 1
ATOM 843 C CA . ILE A 1 106 ? 7.976 3.129 -1.490 1.00 97.44 106 ILE A CA 1
ATOM 844 C C . ILE A 1 106 ? 7.940 2.605 -2.922 1.00 97.44 106 ILE A C 1
ATOM 846 O O . ILE A 1 106 ? 7.030 1.871 -3.299 1.00 97.44 106 ILE A O 1
ATOM 850 N N . VAL A 1 107 ? 8.947 2.957 -3.715 1.00 96.81 107 VAL A N 1
ATOM 851 C CA . VAL A 1 107 ? 9.096 2.502 -5.099 1.00 96.81 107 VAL A CA 1
ATOM 852 C C . VAL 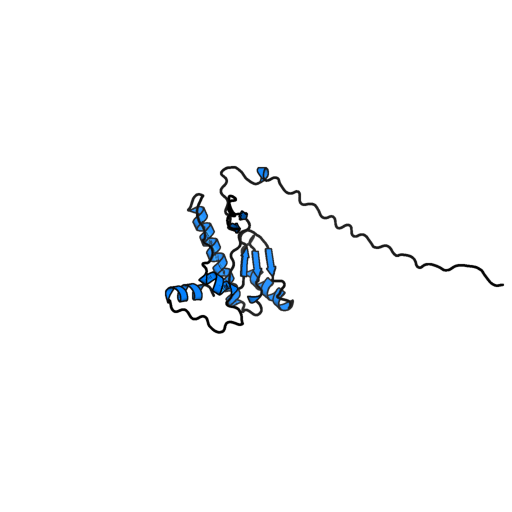A 1 107 ? 9.731 1.111 -5.123 1.00 96.81 107 VAL A C 1
ATOM 854 O O . VAL A 1 107 ? 10.841 0.923 -4.610 1.00 96.81 107 VAL A O 1
ATOM 857 N N . ARG A 1 108 ? 9.033 0.122 -5.695 1.00 94.56 108 ARG A N 1
ATOM 858 C CA . ARG A 1 108 ? 9.482 -1.280 -5.794 1.00 94.56 108 ARG A CA 1
ATOM 859 C C . ARG A 1 108 ? 10.462 -1.453 -6.959 1.00 94.56 108 ARG A C 1
ATOM 861 O O . ARG A 1 108 ? 10.463 -0.672 -7.899 1.00 94.56 108 ARG A O 1
ATOM 868 N N . THR A 1 109 ? 11.278 -2.509 -6.928 1.00 92.31 109 THR A N 1
ATOM 869 C CA . THR A 1 109 ? 12.273 -2.803 -7.987 1.00 92.31 109 THR A CA 1
ATOM 870 C C . THR A 1 109 ? 11.647 -2.905 -9.373 1.00 92.31 109 THR A C 1
ATOM 872 O O . THR A 1 109 ? 12.177 -2.390 -10.342 1.00 92.31 109 THR A O 1
ATOM 875 N N . VAL A 1 110 ? 10.470 -3.514 -9.443 1.00 89.25 110 VAL A N 1
ATOM 876 C CA . VAL A 1 110 ? 9.690 -3.689 -10.669 1.00 89.25 110 VAL A CA 1
ATOM 877 C C . VAL A 1 110 ? 9.162 -2.384 -11.286 1.00 89.25 110 VAL A C 1
ATOM 879 O O . VAL A 1 110 ? 8.567 -2.429 -12.355 1.00 89.25 110 VAL A O 1
ATOM 882 N N . ALA A 1 111 ? 9.336 -1.241 -10.613 1.00 91.44 111 ALA A N 1
ATOM 883 C CA . ALA A 1 111 ? 9.034 0.085 -11.149 1.00 91.44 111 ALA A CA 1
ATOM 884 C C . ALA A 1 111 ? 10.161 0.650 -12.031 1.00 91.44 111 ALA A C 1
ATOM 886 O O . ALA A 1 111 ? 9.985 1.700 -12.646 1.00 91.44 111 ALA A O 1
ATOM 887 N N . GLU A 1 112 ? 11.325 -0.005 -12.072 1.00 91.31 112 GLU A N 1
ATOM 888 C CA . GLU A 1 112 ? 12.443 0.445 -12.893 1.00 91.31 112 GLU A CA 1
ATOM 889 C C . GLU A 1 112 ? 12.048 0.491 -14.376 1.00 91.31 112 GLU A C 1
ATOM 891 O O . GLU A 1 112 ? 11.492 -0.468 -14.910 1.00 91.31 112 GLU A O 1
ATOM 896 N N . ASN A 1 113 ? 12.339 1.609 -15.047 1.00 90.31 113 ASN A N 1
ATOM 897 C CA . ASN A 1 113 ? 12.034 1.852 -16.463 1.00 90.31 113 ASN A CA 1
ATOM 898 C C . ASN A 1 113 ? 10.534 1.884 -16.810 1.00 90.31 113 ASN A C 1
ATOM 900 O O . ASN A 1 113 ? 10.176 1.936 -17.986 1.00 90.31 113 ASN A O 1
ATOM 904 N N . ILE A 1 114 ? 9.643 1.889 -15.816 1.00 90.75 114 ILE A N 1
ATOM 905 C CA . ILE A 1 114 ? 8.202 2.013 -16.048 1.00 90.75 114 ILE A CA 1
ATOM 906 C C . ILE A 1 114 ? 7.859 3.447 -16.467 1.00 90.75 114 ILE A C 1
ATOM 908 O O . ILE A 1 114 ? 8.507 4.416 -16.054 1.00 90.75 114 ILE A O 1
ATOM 912 N N . SER A 1 115 ? 6.854 3.596 -17.330 1.00 92.69 115 SER A N 1
ATOM 913 C CA . SER A 1 115 ? 6.427 4.913 -17.793 1.00 92.69 115 SER A CA 1
ATOM 914 C C . SER A 1 115 ? 5.768 5.709 -16.665 1.00 92.69 115 SER A C 1
ATOM 916 O O . SER A 1 115 ? 5.245 5.149 -15.696 1.00 92.69 115 SER A O 1
ATOM 918 N N . THR A 1 116 ? 5.783 7.032 -16.795 1.00 94.31 116 THR A N 1
ATOM 919 C CA . THR A 1 116 ? 5.173 7.926 -15.806 1.00 94.31 116 THR A CA 1
ATOM 920 C C . THR A 1 116 ? 3.686 7.619 -15.646 1.00 94.31 116 THR A C 1
ATOM 922 O O . THR A 1 116 ? 3.202 7.505 -14.530 1.00 94.31 116 THR A O 1
ATOM 925 N N . GLU A 1 117 ? 2.975 7.378 -16.745 1.00 92.69 117 GLU A N 1
ATOM 926 C CA . GLU A 1 117 ? 1.528 7.142 -16.784 1.00 92.69 117 GLU A CA 1
ATOM 927 C C . GLU A 1 117 ? 1.131 5.908 -15.966 1.00 92.69 117 GLU A C 1
ATOM 929 O O . GLU A 1 117 ? 0.172 5.961 -15.195 1.00 92.69 117 GLU A O 1
ATOM 934 N N . LYS A 1 118 ? 1.900 4.816 -16.077 1.00 90.44 118 LYS A N 1
ATOM 935 C CA . LYS A 1 118 ? 1.686 3.595 -15.285 1.00 90.44 118 LYS A CA 1
ATOM 936 C C . LYS A 1 118 ? 1.912 3.833 -13.791 1.00 90.44 118 LYS A C 1
ATOM 938 O O . LYS A 1 118 ? 1.131 3.353 -12.973 1.00 90.44 118 LYS A O 1
ATOM 943 N N . LEU A 1 119 ? 2.945 4.596 -13.428 1.00 93.19 119 LEU A N 1
ATOM 944 C CA . LEU A 1 119 ? 3.193 4.972 -12.031 1.00 93.19 119 LEU A CA 1
ATOM 945 C C . LEU A 1 119 ? 2.086 5.868 -11.472 1.00 93.19 119 LEU A C 1
ATOM 947 O O . LEU A 1 119 ? 1.667 5.683 -10.332 1.00 93.19 119 LEU A O 1
ATOM 951 N N . GLU A 1 120 ? 1.588 6.814 -12.269 1.00 94.38 120 GLU A N 1
ATOM 952 C CA . GLU A 1 120 ? 0.470 7.664 -11.869 1.00 94.38 120 GLU A CA 1
ATOM 953 C C . GLU A 1 120 ? -0.824 6.872 -11.682 1.00 94.38 120 GLU A C 1
ATOM 955 O O . GLU A 1 120 ? -1.570 7.142 -10.742 1.00 94.38 120 GLU A O 1
ATOM 960 N N . ALA A 1 121 ? -1.098 5.903 -12.558 1.00 91.31 121 ALA A N 1
ATOM 961 C CA . ALA A 1 121 ? -2.254 5.023 -12.435 1.00 91.31 121 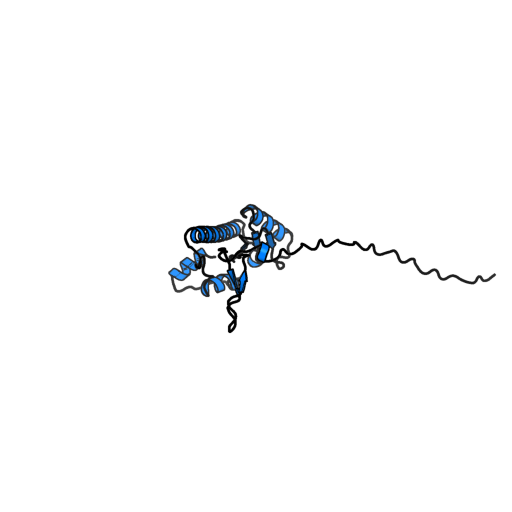ALA A CA 1
ATOM 962 C C . ALA A 1 121 ? -2.199 4.205 -11.133 1.00 91.31 121 ALA A C 1
ATOM 964 O O . ALA A 1 121 ? -3.161 4.233 -10.365 1.00 91.31 121 ALA A O 1
ATOM 965 N N . ASP A 1 122 ? -1.055 3.576 -10.837 1.00 92.00 122 ASP A N 1
ATOM 966 C CA . ASP A 1 122 ? -0.842 2.811 -9.598 1.00 92.00 122 ASP A CA 1
ATOM 967 C C . ASP A 1 122 ? -0.981 3.715 -8.355 1.00 92.00 122 ASP A C 1
ATOM 969 O O . ASP A 1 122 ? -1.702 3.396 -7.410 1.00 92.00 122 ASP A O 1
ATOM 973 N N . ALA A 1 123 ? -0.388 4.916 -8.376 1.00 95.00 123 ALA A N 1
ATOM 974 C CA . ALA A 1 123 ? -0.522 5.879 -7.281 1.00 95.00 123 ALA A CA 1
ATOM 975 C C . ALA A 1 123 ? -1.984 6.299 -7.045 1.00 95.00 123 ALA A C 1
ATOM 977 O O . ALA A 1 123 ? -2.455 6.279 -5.905 1.00 95.00 123 ALA A O 1
ATOM 978 N N . ARG A 1 124 ? -2.723 6.653 -8.107 1.00 94.44 124 ARG A N 1
ATOM 979 C CA . ARG A 1 124 ? -4.143 7.037 -8.013 1.00 94.44 124 ARG A CA 1
ATOM 980 C C . ARG A 1 124 ? -5.000 5.893 -7.484 1.00 94.44 124 ARG A C 1
ATOM 982 O O . ARG A 1 124 ? -5.866 6.135 -6.645 1.00 94.44 124 ARG A O 1
ATOM 989 N N . PHE A 1 125 ? -4.743 4.667 -7.933 1.00 92.19 125 PHE A N 1
ATOM 990 C CA . PHE A 1 125 ? -5.431 3.475 -7.449 1.00 92.19 125 PHE A CA 1
ATOM 991 C C . PHE A 1 125 ? -5.236 3.289 -5.937 1.00 92.19 125 PHE A C 1
ATOM 993 O O . PHE A 1 125 ? -6.215 3.201 -5.191 1.00 92.19 125 PHE A O 1
ATOM 1000 N N . LEU A 1 126 ? -3.988 3.333 -5.457 1.00 94.94 126 LEU A N 1
ATOM 1001 C CA . LEU A 1 126 ? -3.666 3.183 -4.033 1.00 94.94 126 LEU A CA 1
ATOM 1002 C C . LEU A 1 126 ? -4.256 4.306 -3.165 1.00 94.94 126 LEU A C 1
ATOM 1004 O O . LEU A 1 126 ? -4.778 4.044 -2.078 1.00 94.94 126 LEU A O 1
ATOM 1008 N N . ILE A 1 127 ? -4.231 5.550 -3.653 1.00 96.12 127 ILE A N 1
ATOM 1009 C CA . ILE A 1 127 ? -4.879 6.689 -2.987 1.00 96.12 127 ILE A CA 1
ATOM 1010 C C . ILE A 1 127 ? -6.402 6.486 -2.935 1.00 96.12 127 ILE A C 1
ATOM 1012 O O . ILE A 1 127 ? -7.025 6.747 -1.905 1.00 96.12 127 ILE A O 1
ATOM 1016 N N . GLY A 1 128 ? -7.013 5.969 -4.004 1.00 95.31 128 GLY A N 1
ATOM 1017 C CA . GLY A 1 128 ? -8.440 5.639 -4.050 1.00 95.31 128 GLY A CA 1
ATOM 1018 C C . GLY A 1 128 ? -8.850 4.587 -3.014 1.00 95.31 128 GLY A C 1
ATOM 1019 O O . GLY A 1 128 ? -9.875 4.745 -2.338 1.00 95.31 128 GLY A O 1
ATOM 1020 N N . ILE A 1 129 ? -8.022 3.554 -2.817 1.00 94.50 129 ILE A N 1
ATOM 1021 C CA . ILE A 1 129 ? -8.219 2.568 -1.742 1.00 94.50 129 ILE A CA 1
ATOM 1022 C C . ILE A 1 129 ? -8.198 3.264 -0.381 1.00 94.50 129 ILE A C 1
ATOM 1024 O O . ILE A 1 129 ? -9.104 3.055 0.428 1.00 94.50 129 ILE A O 1
ATOM 1028 N N . TRP A 1 130 ? -7.205 4.120 -0.129 1.00 96.50 130 TRP A N 1
ATOM 1029 C CA . TRP A 1 130 ? -7.105 4.828 1.146 1.00 96.50 130 TRP A CA 1
ATOM 1030 C C . TRP A 1 130 ? -8.297 5.753 1.409 1.00 96.50 130 TRP A C 1
ATOM 1032 O O . TRP A 1 130 ? -8.844 5.752 2.511 1.00 96.50 130 TRP A O 1
ATOM 1042 N N . ASN A 1 131 ? -8.770 6.470 0.391 1.00 96.31 131 ASN A N 1
ATOM 1043 C CA . ASN A 1 131 ? -9.972 7.297 0.501 1.00 96.31 131 ASN A CA 1
ATOM 1044 C C . ASN A 1 131 ? -11.206 6.453 0.858 1.00 96.31 131 ASN A C 1
ATOM 1046 O O . ASN A 1 131 ? -12.009 6.846 1.703 1.00 96.31 131 ASN A O 1
ATOM 1050 N N . THR A 1 132 ? -11.325 5.255 0.278 1.00 95.81 132 THR A N 1
ATOM 1051 C CA . THR A 1 132 ? -12.396 4.301 0.609 1.00 95.81 132 THR A CA 1
ATOM 1052 C C . THR A 1 132 ? -12.287 3.807 2.055 1.00 95.81 132 THR A C 1
ATOM 1054 O O . THR A 1 132 ? -13.300 3.691 2.748 1.00 95.81 132 THR A O 1
ATOM 1057 N N . VAL A 1 133 ? -11.068 3.541 2.538 1.00 96.12 133 VAL A N 1
ATOM 1058 C CA . VAL A 1 133 ? -10.799 3.183 3.942 1.00 96.12 133 VAL A CA 1
ATOM 1059 C C . VAL A 1 133 ? -11.205 4.315 4.883 1.00 96.12 133 VAL A C 1
ATOM 1061 O O . VAL A 1 133 ? -11.915 4.060 5.855 1.00 96.12 133 VAL A O 1
ATOM 1064 N N . GLY A 1 134 ? -10.820 5.556 4.570 1.00 95.06 134 GLY A N 1
ATOM 1065 C CA . GLY A 1 134 ? -11.200 6.744 5.334 1.00 95.06 134 GLY A CA 1
ATOM 1066 C C . GLY A 1 134 ? -12.717 6.918 5.412 1.00 95.06 134 GLY A C 1
ATOM 1067 O O . GLY A 1 134 ? -13.266 7.035 6.504 1.00 95.06 134 GLY A O 1
ATOM 1068 N N . ALA A 1 135 ? -13.415 6.822 4.277 1.00 95.81 135 ALA A N 1
ATOM 1069 C CA . ALA A 1 135 ? -14.874 6.925 4.231 1.00 95.81 135 ALA A CA 1
ATOM 1070 C C . ALA A 1 135 ? -15.578 5.823 5.045 1.00 95.81 135 ALA A C 1
ATOM 1072 O O . ALA A 1 135 ? -16.565 6.086 5.732 1.00 95.81 135 ALA A O 1
ATOM 1073 N N . LYS A 1 136 ? -15.072 4.582 5.007 1.00 95.50 136 LYS A N 1
ATOM 1074 C CA . LYS A 1 136 ? -15.607 3.489 5.834 1.00 95.50 136 LYS A CA 1
ATOM 1075 C C . LYS A 1 136 ? -15.379 3.729 7.321 1.00 95.50 136 LYS A C 1
ATOM 1077 O O . LYS A 1 136 ? -16.281 3.444 8.099 1.00 95.50 136 LYS A O 1
ATOM 1082 N N . LYS A 1 137 ? -14.210 4.242 7.703 1.00 94.44 137 LYS A N 1
ATOM 1083 C CA . LYS A 1 137 ? -13.860 4.535 9.097 1.00 94.44 137 LYS A CA 1
ATOM 1084 C C . LYS A 1 137 ? -14.781 5.596 9.706 1.00 94.44 137 LYS A C 1
ATOM 1086 O O . LYS A 1 137 ? -15.190 5.437 10.841 1.00 94.44 137 LYS A O 1
ATOM 1091 N N . GLU A 1 138 ? -15.174 6.619 8.949 1.00 93.44 138 GLU A N 1
ATOM 1092 C CA . GLU A 1 138 ? -16.138 7.621 9.440 1.00 93.44 138 GLU A CA 1
ATOM 1093 C C . GLU A 1 138 ? -17.575 7.072 9.554 1.00 93.44 138 GLU A C 1
ATOM 1095 O O . GLU A 1 138 ? -18.385 7.586 10.321 1.00 93.44 138 GLU A O 1
ATOM 1100 N N . ARG A 1 139 ? -17.915 6.020 8.797 1.00 94.62 139 ARG A N 1
ATOM 1101 C CA . ARG A 1 139 ? -19.261 5.422 8.786 1.00 94.62 139 ARG A CA 1
ATOM 1102 C C . ARG A 1 139 ? -19.435 4.276 9.787 1.00 94.62 139 ARG A C 1
ATOM 1104 O O . ARG A 1 139 ? -20.557 4.002 10.205 1.00 94.62 139 ARG A O 1
ATOM 1111 N N . LEU A 1 140 ? -18.366 3.543 10.086 1.00 92.38 140 LEU A N 1
ATOM 1112 C CA . LEU A 1 140 ? -18.390 2.327 10.897 1.00 92.38 140 LEU A CA 1
ATOM 1113 C C . LEU A 1 140 ? -17.725 2.595 12.251 1.00 92.38 140 LEU A C 1
ATOM 1115 O O . LEU A 1 140 ? -16.573 3.008 12.281 1.00 92.38 140 LEU A O 1
ATOM 1119 N N . GLY A 1 141 ? -18.417 2.302 13.354 1.00 89.06 141 GLY A N 1
ATOM 1120 C CA . GLY A 1 141 ? -17.799 2.276 14.685 1.00 89.06 141 GLY A CA 1
ATOM 1121 C C . GLY A 1 141 ? -16.903 1.048 14.869 1.00 89.06 141 GLY A C 1
ATOM 1122 O O . GLY A 1 141 ? -17.136 0.005 14.248 1.00 89.06 141 GLY A O 1
ATOM 1123 N N . ALA A 1 142 ? -15.874 1.151 15.712 1.00 92.00 142 ALA A N 1
ATOM 1124 C CA . ALA A 1 142 ? -14.988 0.024 15.987 1.00 92.00 142 ALA A CA 1
ATOM 1125 C C . ALA A 1 142 ? -15.681 -1.051 16.861 1.00 92.00 142 ALA A C 1
ATOM 1127 O O . ALA A 1 142 ? -16.483 -0.713 17.732 1.00 92.00 142 ALA A O 1
ATOM 1128 N N . PRO A 1 143 ? -15.348 -2.350 16.703 1.00 94.12 143 PRO A N 1
ATOM 1129 C CA . PRO A 1 143 ? -14.415 -2.927 15.733 1.00 94.12 143 PRO A CA 1
ATOM 1130 C C . PRO A 1 143 ? -15.064 -3.165 14.358 1.00 94.12 143 PRO A C 1
ATOM 1132 O O . PRO A 1 143 ? -16.144 -3.740 14.258 1.00 94.12 143 PRO A O 1
ATOM 1135 N N . ALA A 1 144 ? -14.362 -2.798 13.281 1.00 95.62 144 ALA A N 1
ATOM 1136 C CA . ALA A 1 144 ? -14.832 -3.009 11.913 1.00 95.62 144 ALA A CA 1
ATOM 1137 C C . ALA A 1 144 ? -13.682 -3.328 10.945 1.00 95.62 144 ALA A C 1
ATOM 1139 O O . ALA A 1 144 ? -12.588 -2.771 11.046 1.00 95.62 144 ALA A O 1
ATOM 1140 N N . LEU A 1 145 ? -13.944 -4.200 9.965 1.00 95.75 145 LEU A N 1
ATOM 1141 C CA . LEU A 1 145 ? -13.025 -4.449 8.853 1.00 95.75 145 LEU A CA 1
ATOM 1142 C C . LEU A 1 145 ? -13.140 -3.317 7.823 1.00 95.75 145 LEU A C 1
ATOM 1144 O O . LEU A 1 145 ? -14.162 -3.176 7.150 1.00 95.75 145 LEU A O 1
ATOM 1148 N N . LEU A 1 146 ? -12.075 -2.531 7.662 1.00 96.38 146 LEU A N 1
ATOM 1149 C CA . LEU A 1 146 ? -12.051 -1.421 6.702 1.00 96.38 146 LEU A CA 1
ATOM 1150 C C . LEU A 1 146 ? -11.642 -1.882 5.295 1.00 96.38 146 LEU A C 1
ATOM 1152 O O . LEU A 1 146 ? -12.302 -1.551 4.303 1.00 96.38 146 LEU A O 1
ATOM 1156 N N . HIS A 1 147 ? -10.584 -2.687 5.207 1.00 94.69 147 HIS A N 1
ATOM 1157 C CA . HIS A 1 147 ? -10.054 -3.218 3.955 1.00 94.69 147 HIS A CA 1
ATOM 1158 C C . HIS A 1 147 ? -9.494 -4.630 4.177 1.00 94.69 147 HIS A C 1
ATOM 1160 O O . HIS A 1 147 ? -8.658 -4.795 5.069 1.00 94.69 147 HIS A O 1
ATOM 1166 N N . PRO A 1 148 ? -9.965 -5.644 3.429 1.00 92.88 148 PRO A N 1
ATOM 1167 C CA . PRO A 1 148 ? -9.335 -6.958 3.426 1.00 92.88 148 PRO A CA 1
ATOM 1168 C C . PRO A 1 148 ? -7.989 -6.893 2.694 1.00 92.88 148 PRO A C 1
ATOM 1170 O O . PRO A 1 148 ? -7.813 -6.066 1.804 1.00 92.88 148 PRO A O 1
ATOM 1173 N N . ASP A 1 149 ? -7.053 -7.768 3.054 1.00 87.38 149 ASP A N 1
ATOM 1174 C CA . ASP A 1 149 ? -5.824 -7.933 2.271 1.00 87.38 149 ASP A CA 1
ATOM 1175 C C . ASP A 1 149 ? -6.139 -8.525 0.885 1.00 87.38 149 ASP A C 1
ATOM 1177 O O . ASP A 1 149 ? -7.201 -9.121 0.677 1.00 87.38 149 ASP A O 1
ATOM 1181 N N . LEU A 1 150 ? -5.203 -8.370 -0.052 1.00 85.69 150 LEU A N 1
ATOM 1182 C CA . LEU A 1 150 ? -5.281 -8.992 -1.373 1.00 85.69 150 LEU A CA 1
ATOM 1183 C C . LEU A 1 150 ? -5.484 -10.503 -1.224 1.00 85.69 150 LEU A C 1
ATOM 1185 O O . LEU A 1 150 ? -4.887 -11.116 -0.347 1.00 85.69 150 LEU A O 1
ATOM 1189 N N . ASP A 1 151 ? -6.294 -11.129 -2.071 1.00 87.38 151 ASP A N 1
ATOM 1190 C CA . ASP A 1 151 ? -6.418 -12.589 -2.069 1.00 87.38 151 ASP A CA 1
ATOM 1191 C C . ASP A 1 151 ? -5.163 -13.273 -2.649 1.00 87.38 151 ASP A C 1
ATOM 1193 O O . ASP A 1 151 ? -4.172 -12.629 -3.001 1.00 87.38 151 ASP A O 1
ATOM 1197 N N . LEU A 1 152 ? -5.147 -14.612 -2.673 1.00 87.12 152 LEU A N 1
ATOM 1198 C CA . LEU A 1 152 ? -4.003 -15.366 -3.198 1.00 87.12 152 LEU A CA 1
ATOM 1199 C C . LEU A 1 152 ? -3.689 -14.989 -4.651 1.00 87.12 152 LEU A C 1
ATOM 1201 O O . LEU A 1 152 ? -2.518 -14.811 -4.976 1.00 87.12 152 LEU A O 1
ATOM 1205 N N . THR A 1 153 ? -4.711 -14.834 -5.491 1.00 86.50 153 THR A N 1
ATOM 1206 C CA . THR A 1 153 ? -4.551 -14.547 -6.916 1.00 86.50 153 THR A CA 1
ATOM 1207 C C . THR A 1 153 ? -3.942 -13.168 -7.129 1.00 86.50 153 THR A C 1
ATOM 1209 O O . THR A 1 153 ? -2.923 -13.042 -7.800 1.00 86.50 153 THR A O 1
ATOM 1212 N N . LEU A 1 154 ? -4.482 -12.134 -6.480 1.00 84.94 154 LEU A N 1
ATOM 1213 C CA . LEU A 1 154 ? -3.951 -10.774 -6.568 1.00 84.94 154 LEU A CA 1
ATOM 1214 C C . LEU A 1 154 ? -2.554 -10.662 -5.945 1.00 84.94 154 LEU A C 1
ATOM 1216 O O . LEU A 1 154 ? -1.699 -9.967 -6.495 1.00 84.94 154 LEU A O 1
ATOM 1220 N N . ARG A 1 155 ? -2.274 -11.371 -4.840 1.00 88.12 155 ARG A N 1
ATOM 1221 C CA . ARG A 1 155 ? -0.912 -11.447 -4.273 1.00 88.12 155 ARG A CA 1
ATOM 1222 C C . ARG A 1 155 ? 0.064 -12.121 -5.232 1.00 88.12 155 ARG A C 1
ATOM 1224 O O . ARG A 1 155 ? 1.160 -11.601 -5.424 1.00 88.12 155 ARG A O 1
ATOM 1231 N N . ALA A 1 156 ? -0.335 -13.231 -5.850 1.00 87.19 156 ALA A N 1
ATOM 1232 C CA . ALA A 1 156 ? 0.475 -13.927 -6.841 1.00 87.19 156 ALA A CA 1
ATOM 1233 C C . ALA A 1 156 ? 0.743 -13.030 -8.054 1.00 87.19 156 ALA A C 1
ATOM 1235 O O . ALA A 1 156 ? 1.899 -12.854 -8.423 1.00 87.19 156 ALA A O 1
ATOM 1236 N N . THR A 1 157 ? -0.272 -12.363 -8.607 1.00 85.81 157 THR A N 1
ATOM 1237 C CA . THR A 1 157 ? -0.077 -11.400 -9.700 1.00 85.81 157 THR A CA 1
ATOM 1238 C C . THR A 1 157 ? 0.835 -10.246 -9.279 1.00 85.81 157 THR A C 1
ATOM 1240 O O . THR A 1 157 ? 1.720 -9.840 -10.025 1.00 85.81 157 THR A O 1
ATOM 1243 N N . ARG A 1 158 ? 0.689 -9.723 -8.058 1.00 86.25 158 ARG A N 1
ATOM 1244 C CA . ARG A 1 158 ? 1.529 -8.629 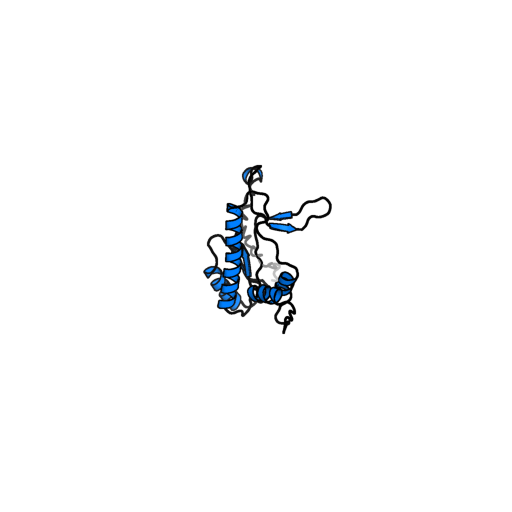-7.551 1.00 86.25 158 ARG A CA 1
ATOM 1245 C C . ARG A 1 158 ? 3.010 -9.014 -7.435 1.00 86.25 158 ARG A C 1
ATOM 1247 O O . ARG A 1 158 ? 3.869 -8.158 -7.668 1.00 86.25 158 ARG A O 1
ATOM 1254 N N . ASP A 1 159 ? 3.295 -10.236 -6.987 1.00 83.25 159 ASP A N 1
ATOM 1255 C CA . ASP A 1 159 ? 4.640 -10.652 -6.570 1.00 83.25 159 ASP A CA 1
ATOM 1256 C C . ASP A 1 159 ? 5.362 -11.543 -7.584 1.00 83.25 159 ASP A C 1
ATOM 1258 O O . ASP A 1 159 ? 6.585 -11.462 -7.674 1.00 83.25 159 ASP A O 1
ATOM 1262 N N . LEU A 1 160 ? 4.627 -12.366 -8.337 1.00 82.25 160 LEU A N 1
ATOM 1263 C CA . LEU A 1 160 ? 5.174 -13.334 -9.292 1.00 82.25 160 LEU A CA 1
ATOM 1264 C C . LEU A 1 160 ? 5.128 -12.841 -10.737 1.00 82.25 160 LEU A C 1
ATOM 1266 O O . LEU A 1 160 ? 5.933 -13.296 -11.538 1.00 82.25 160 LEU A O 1
ATOM 1270 N N . PHE A 1 161 ? 4.220 -11.923 -11.088 1.00 76.69 161 PHE A N 1
ATOM 1271 C CA . PHE A 1 161 ? 4.132 -11.387 -12.449 1.00 76.69 161 PHE A CA 1
ATOM 1272 C C . PHE A 1 161 ? 5.257 -10.371 -12.690 1.00 76.69 161 PHE A C 1
ATOM 1274 O O . PHE A 1 161 ? 5.034 -9.158 -12.673 1.00 76.69 161 PHE A O 1
ATOM 1281 N N . ALA A 1 162 ? 6.489 -10.863 -12.809 1.00 69.94 162 ALA A N 1
ATOM 1282 C CA . ALA A 1 162 ? 7.704 -10.103 -13.086 1.00 69.94 162 ALA A CA 1
ATOM 1283 C C . ALA A 1 162 ? 8.079 -10.187 -14.581 1.00 69.94 162 ALA A C 1
ATOM 1285 O O . ALA A 1 162 ? 7.297 -10.661 -15.397 1.00 69.94 162 ALA A O 1
ATOM 1286 N N . GLN A 1 163 ? 9.233 -9.630 -14.968 1.00 65.75 163 GLN A N 1
ATOM 1287 C CA . GLN A 1 163 ? 9.618 -9.499 -16.386 1.00 65.75 163 GLN A CA 1
ATOM 1288 C C . GLN A 1 163 ? 9.851 -10.834 -17.110 1.00 65.75 163 GLN A C 1
ATOM 1290 O O . GLN A 1 163 ? 9.907 -10.855 -18.333 1.00 65.75 163 GLN A O 1
ATOM 1295 N N . ASP A 1 164 ? 9.998 -11.923 -16.365 1.00 77.88 164 ASP A N 1
ATOM 1296 C CA . ASP A 1 164 ? 10.159 -13.294 -16.845 1.00 77.88 164 ASP A CA 1
ATOM 1297 C C . ASP A 1 164 ? 8.826 -14.002 -17.137 1.00 77.88 164 ASP A C 1
ATOM 1299 O O . ASP A 1 164 ? 8.829 -15.114 -17.662 1.00 77.88 164 ASP A O 1
ATOM 1303 N N . VAL A 1 165 ? 7.686 -13.373 -16.829 1.00 80.19 165 VAL A N 1
ATOM 1304 C CA . VAL A 1 165 ? 6.365 -13.928 -17.130 1.00 80.19 165 VAL A CA 1
ATOM 1305 C C . VAL A 1 165 ? 5.817 -13.319 -18.417 1.00 80.19 165 VAL A C 1
ATOM 1307 O O . VAL A 1 165 ? 5.446 -12.148 -18.458 1.00 80.19 165 VAL A O 1
ATOM 1310 N N . GLU A 1 166 ? 5.727 -14.136 -19.467 1.00 81.19 166 GLU A N 1
ATOM 1311 C CA . GLU A 1 166 ? 5.229 -13.703 -20.781 1.00 81.19 166 GLU A CA 1
ATOM 1312 C C . GLU A 1 166 ? 3.699 -13.587 -20.832 1.00 81.19 166 GLU A C 1
ATOM 1314 O O . GLU A 1 166 ? 3.162 -12.678 -21.465 1.00 81.19 166 GLU A O 1
ATOM 1319 N N . GLN A 1 167 ? 2.979 -14.492 -20.161 1.00 85.19 167 GLN A N 1
ATOM 1320 C CA . GLN A 1 167 ? 1.520 -14.547 -20.224 1.00 85.19 167 GLN A CA 1
ATOM 1321 C C . GLN A 1 167 ? 0.907 -15.063 -18.918 1.00 85.19 167 GLN A C 1
ATOM 1323 O O . GLN A 1 167 ? 1.372 -16.041 -18.336 1.00 85.19 167 GLN A O 1
ATOM 1328 N N . LEU A 1 168 ? -0.189 -14.425 -18.496 1.00 84.75 168 LEU A N 1
ATOM 1329 C CA . LEU A 1 168 ? -1.086 -14.909 -17.447 1.00 84.75 168 LEU A CA 1
ATOM 1330 C C . LEU A 1 168 ? -2.376 -15.413 -18.108 1.00 84.75 168 LEU A C 1
ATOM 1332 O O . LEU A 1 168 ? -3.114 -14.632 -18.708 1.00 84.75 168 LEU A O 1
ATOM 1336 N N . VAL A 1 169 ? -2.629 -16.721 -18.032 1.00 90.38 169 VAL A N 1
ATOM 1337 C CA . VAL A 1 169 ? -3.853 -17.342 -18.559 1.00 90.38 169 VAL A CA 1
ATOM 1338 C C . VAL A 1 169 ? -4.884 -17.406 -17.441 1.00 90.38 169 VAL A C 1
ATOM 1340 O O . VAL A 1 169 ? -4.617 -17.991 -16.396 1.00 90.38 169 VAL A O 1
ATOM 1343 N N . ILE A 1 170 ? -6.047 -16.800 -17.668 1.00 91.75 170 ILE A N 1
ATOM 1344 C CA . ILE A 1 170 ? -7.173 -16.795 -16.732 1.00 91.75 170 ILE A CA 1
ATOM 1345 C C . ILE A 1 170 ? -8.381 -17.331 -17.494 1.00 91.75 170 ILE A C 1
ATOM 1347 O O . ILE A 1 170 ? -8.727 -16.805 -18.551 1.00 91.75 170 ILE A O 1
ATOM 1351 N N . ASP A 1 171 ? -8.980 -18.398 -16.979 1.00 93.50 171 ASP A N 1
ATOM 1352 C CA . ASP A 1 171 ? -10.139 -19.075 -17.567 1.00 93.50 171 ASP A CA 1
ATOM 1353 C C . ASP A 1 171 ? -11.482 -18.571 -17.010 1.00 93.50 171 ASP A C 1
ATOM 1355 O O . ASP A 1 171 ? -12.529 -18.848 -17.595 1.00 93.50 171 ASP A O 1
ATOM 1359 N N . ASP A 1 172 ? -11.457 -17.768 -15.941 1.00 95.06 172 ASP A N 1
ATOM 1360 C CA . ASP A 1 172 ? -12.618 -17.063 -15.401 1.00 95.06 172 ASP A CA 1
ATOM 1361 C C . ASP A 1 172 ? -12.642 -15.574 -15.788 1.00 95.06 172 ASP A C 1
ATOM 1363 O O . ASP A 1 172 ? -11.687 -14.816 -15.593 1.00 95.06 172 ASP A O 1
ATOM 1367 N N . ARG A 1 173 ? -13.784 -15.123 -16.314 1.00 93.00 173 ARG A N 1
ATOM 1368 C CA . ARG A 1 173 ? -13.932 -13.746 -16.794 1.00 93.00 173 ARG A CA 1
ATOM 1369 C C . ARG A 1 173 ? -13.933 -12.714 -15.662 1.00 93.00 173 ARG A C 1
ATOM 1371 O O . ARG A 1 173 ? -13.388 -11.628 -15.848 1.00 93.00 173 ARG A O 1
ATOM 1378 N N . ALA A 1 174 ? -14.540 -13.023 -14.517 1.00 91.38 174 ALA A N 1
ATOM 1379 C CA . ALA A 1 174 ? -14.623 -12.080 -13.404 1.00 91.38 174 ALA A CA 1
ATOM 1380 C C . ALA A 1 174 ? -13.246 -11.874 -12.754 1.00 91.38 174 ALA A C 1
ATOM 1382 O O . ALA A 1 174 ? -12.864 -10.742 -12.452 1.00 91.38 174 ALA A O 1
ATOM 1383 N N . GLU A 1 175 ? -12.469 -12.946 -12.604 1.00 89.06 175 GLU A N 1
ATOM 1384 C CA . GLU A 1 175 ? -11.074 -12.897 -12.167 1.00 89.06 175 GLU A CA 1
ATOM 1385 C C . GLU A 1 175 ? -10.206 -12.103 -13.152 1.00 89.06 175 GLU A C 1
ATOM 1387 O O . GLU A 1 175 ? -9.411 -11.269 -12.719 1.00 89.06 175 GLU A O 1
ATOM 1392 N N . TRP A 1 176 ? -10.394 -12.286 -14.467 1.00 90.38 176 TRP A N 1
ATOM 1393 C CA . TRP A 1 176 ? -9.673 -11.511 -15.483 1.00 90.38 176 TRP A CA 1
ATOM 1394 C C . TRP A 1 176 ? -9.938 -10.010 -15.361 1.00 90.38 176 TRP A C 1
ATOM 1396 O O . TRP A 1 176 ? -8.990 -9.229 -15.332 1.00 90.38 176 TRP A O 1
ATOM 1406 N N . GLU A 1 177 ? -11.202 -9.599 -15.227 1.00 87.50 177 GLU A N 1
ATOM 1407 C CA . GLU A 1 177 ? -11.559 -8.184 -15.057 1.00 87.50 177 GLU A CA 1
ATOM 1408 C C . GLU A 1 177 ? -10.952 -7.614 -13.766 1.00 87.50 177 GLU A C 1
ATOM 1410 O O . GLU A 1 177 ? -10.393 -6.515 -13.764 1.00 87.50 177 GLU A O 1
ATOM 1415 N N . ARG A 1 178 ? -10.993 -8.387 -12.674 1.00 82.75 178 ARG A N 1
ATOM 1416 C CA . ARG A 1 178 ? -10.452 -7.974 -11.375 1.00 82.75 178 ARG A CA 1
ATOM 1417 C C . ARG A 1 178 ? -8.929 -7.835 -11.392 1.00 82.75 178 ARG A C 1
ATOM 1419 O O . ARG A 1 178 ? -8.401 -6.889 -10.812 1.00 82.75 178 ARG A O 1
ATOM 1426 N N . ILE A 1 179 ? -8.231 -8.750 -12.061 1.00 84.88 179 ILE A N 1
ATOM 1427 C CA . ILE A 1 179 ? -6.774 -8.720 -12.209 1.00 84.88 179 ILE A CA 1
ATOM 1428 C C . ILE A 1 179 ? -6.360 -7.623 -13.186 1.00 84.88 179 ILE A C 1
ATOM 1430 O O . ILE A 1 179 ? -5.473 -6.846 -12.859 1.00 84.88 179 ILE A O 1
ATOM 1434 N N . SER A 1 180 ? -7.025 -7.490 -14.335 1.00 81.56 180 SER A N 1
ATOM 1435 C CA . SER A 1 180 ? -6.712 -6.455 -15.327 1.00 81.56 180 SER A CA 1
ATOM 1436 C C . SER A 1 180 ? -6.922 -5.035 -14.797 1.00 81.56 180 SER A C 1
ATOM 1438 O O . SER A 1 180 ? -6.275 -4.118 -15.286 1.00 81.56 180 SER A O 1
ATOM 1440 N N . ALA A 1 181 ? -7.812 -4.835 -13.823 1.00 74.06 181 ALA A N 1
ATOM 1441 C CA . ALA A 1 181 ? -7.957 -3.554 -13.134 1.00 74.06 181 ALA A CA 1
ATOM 1442 C C . ALA A 1 181 ? -6.844 -3.290 -12.098 1.00 74.06 181 ALA A C 1
ATOM 1444 O O . ALA A 1 181 ? -6.671 -2.152 -11.664 1.00 74.06 181 ALA A O 1
ATOM 1445 N N . PHE A 1 182 ? -6.127 -4.334 -11.669 1.00 74.81 182 PHE A N 1
ATOM 1446 C CA . PHE A 1 182 ? -5.076 -4.279 -10.653 1.00 74.81 182 PHE A CA 1
ATOM 1447 C C . PHE A 1 182 ? -3.657 -4.106 -11.235 1.00 74.81 182 PHE A C 1
ATOM 1449 O O . PHE A 1 182 ? -2.799 -3.565 -10.533 1.00 74.81 182 PHE A O 1
ATOM 1456 N N . VAL A 1 183 ? -3.392 -4.568 -12.470 1.00 69.88 183 VAL A N 1
ATOM 1457 C CA . VAL A 1 183 ? -2.062 -4.517 -13.134 1.00 69.88 183 VAL A CA 1
ATOM 1458 C C . VAL A 1 183 ? -1.910 -3.391 -14.151 1.00 69.88 183 VAL A C 1
ATOM 1460 O O . VAL A 1 183 ? -2.878 -3.108 -14.884 1.00 69.88 183 VAL A O 1
#

Secondary structure (DSSP, 8-state):
--------PPP---------------PPPHHHH--TT-----EEEE--BTTBPPEEESS--EE-SSEEEETT---EEE-TT---HHHHHHHHHHHHHHPPTT-EEEE-GGGTT--HHHHHHHHHHHHHHHHHHHHHHHHSPSS----PPP-HHHHHHHHH-STT--------HHHHHHHHTT-

Sequence (183 aa):
PRSEREEQEPPQQQRGEDKGQQAQKKTANIQDLLKVGQEIIVQVAKDPIGTKGARVTSHISLPGRHLVFMPTVDHVGISRRIERESERRRLREIVDRLRPPGTGFIVRTVAENISTEKLEADARFLIGIWNTVGAKKERLGAPALLHPDLDLTLRATRDLFAQDVEQLVIDDRAEWERISAFV

Radius of gyration: 25.65 Å; chains: 1; bounding box: 102×36×49 Å

Foldseek 3Di:
DDDDDDDDDDDDDDDPPPPPPPPPPPDDDVVVVDDPPDDADWDFPACADDPRHTDIDSQDWCDAQFKIKGAQADDEAEDPLPPDVVQVVVLSVLQVVLDDPNIYMYTDPQCGPPDSVVVNLRSVVSVVLVVQLVVVPVVDDPPDDSDDDDDPLLVCCSPVVGPPDPDDDDPDPVSVVVNVSRD

pLDDT: mean 84.86, std 18.13, range [35.41, 97.81]